Protein AF-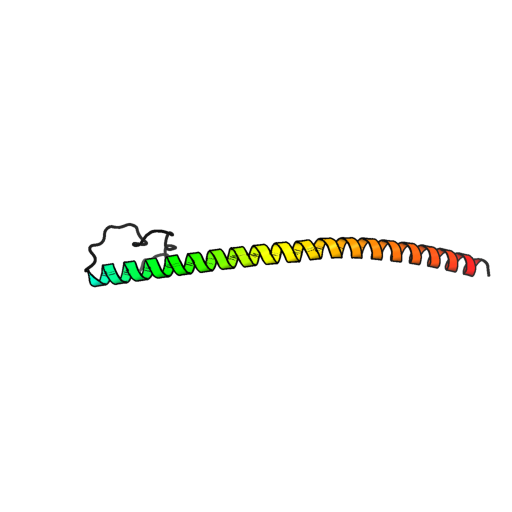A0A0C9ZH09-F1 (afdb_monomer_lite)

Organism: NCBI:txid765257

Radius of gyration: 32.36 Å; chains: 1; bounding box: 66×18×92 Å

Secondary structure (DSSP, 8-state):
-----------TT-SSTT-------HHHHHHHHHHHHHHHHHHHHHHHHHHHHHHHHHHHHHHHHHHHHHHHHHHHHHHHHHHHHHHHHHHHHHH-

Foldseek 3Di:
DDDPDDPQDQPPPDLDSVPDDDDDDPVRSVVSVVVNVVVVVVVVVVVVVVVVVVVVVVVVVVVVVVVVVVVVVVVVVVVVVVVVVVVVVVVVVVVD

Structure (mmCIF, N/CA/C/O backbone):
data_AF-A0A0C9ZH09-F1
#
_entry.id   AF-A0A0C9ZH09-F1
#
loop_
_atom_site.group_PDB
_atom_site.id
_atom_site.type_symbol
_atom_site.label_atom_id
_atom_site.label_alt_id
_atom_site.label_comp_id
_atom_site.label_asym_id
_atom_site.label_entity_id
_atom_site.label_seq_id
_atom_site.pdbx_PDB_ins_code
_atom_site.Cartn_x
_atom_site.Cartn_y
_atom_site.Cartn_z
_atom_site.occupancy
_atom_site.B_iso_or_equiv
_atom_site.auth_seq_id
_atom_site.auth_comp_id
_atom_site.auth_asym_id
_atom_site.auth_atom_id
_atom_site.pdbx_PDB_model_num
ATOM 1 N N . SER A 1 1 ? -47.892 15.722 12.867 1.00 41.41 1 SER A N 1
ATOM 2 C CA . SER A 1 1 ? -47.171 14.694 13.646 1.00 41.41 1 SER A CA 1
ATOM 3 C C . SER A 1 1 ? -46.088 14.088 12.765 1.00 41.41 1 SER A C 1
ATOM 5 O O . SER A 1 1 ? -46.379 13.845 11.604 1.00 41.41 1 SER A O 1
ATOM 7 N N . GLY A 1 2 ? -44.863 13.895 13.273 1.00 38.06 2 GLY A N 1
ATOM 8 C CA . GLY A 1 2 ? -43.826 13.105 12.586 1.00 38.06 2 GLY A CA 1
ATOM 9 C C . GLY A 1 2 ? -42.550 13.848 12.169 1.00 38.06 2 GLY A C 1
ATOM 10 O O . GLY A 1 2 ? -42.216 13.880 10.991 1.00 38.06 2 GLY A O 1
ATOM 11 N N . ARG A 1 3 ? -41.778 14.405 13.117 1.00 39.22 3 ARG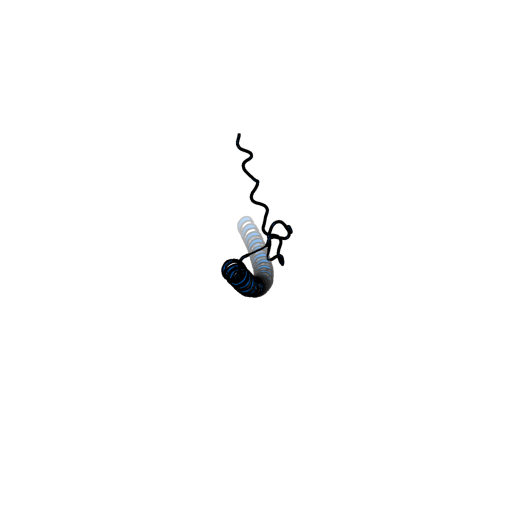 A N 1
ATOM 12 C CA . ARG A 1 3 ? -40.358 14.714 12.856 1.00 39.22 3 ARG A CA 1
ATOM 13 C C . ARG A 1 3 ? -39.580 13.399 12.872 1.00 39.22 3 ARG A C 1
ATOM 15 O O . ARG A 1 3 ? -39.233 12.910 13.944 1.00 39.22 3 ARG A O 1
ATOM 22 N N . GLN A 1 4 ? -39.302 12.830 11.703 1.00 42.66 4 GLN A N 1
ATOM 23 C CA . GLN A 1 4 ? -38.312 11.763 11.604 1.00 42.66 4 GLN A CA 1
ATOM 24 C C . GLN A 1 4 ? -36.931 12.344 11.924 1.00 42.66 4 GLN A C 1
ATOM 26 O O . GLN A 1 4 ? -36.381 13.175 11.199 1.00 42.66 4 GLN A O 1
ATOM 31 N N . GLY A 1 5 ? -36.407 11.954 13.086 1.00 39.16 5 GLY A N 1
ATOM 32 C CA . GLY A 1 5 ? -35.095 12.355 13.562 1.00 39.16 5 GLY A CA 1
ATOM 33 C C . GLY A 1 5 ? -34.010 11.846 12.621 1.00 39.16 5 GLY A C 1
ATOM 34 O O . GLY A 1 5 ? -33.840 10.641 12.444 1.00 39.16 5 GLY A O 1
ATOM 35 N N . LYS A 1 6 ? -33.243 12.776 12.044 1.00 45.66 6 LYS A N 1
ATOM 36 C CA . LYS A 1 6 ? -31.964 12.481 11.393 1.00 45.66 6 LYS A CA 1
ATOM 37 C C . LYS A 1 6 ? -31.133 11.620 12.349 1.00 45.66 6 LYS A C 1
ATOM 39 O O . LYS A 1 6 ? -30.819 12.076 13.450 1.00 45.66 6 LYS A O 1
ATOM 44 N N . LYS A 1 7 ? -30.771 10.398 11.939 1.00 49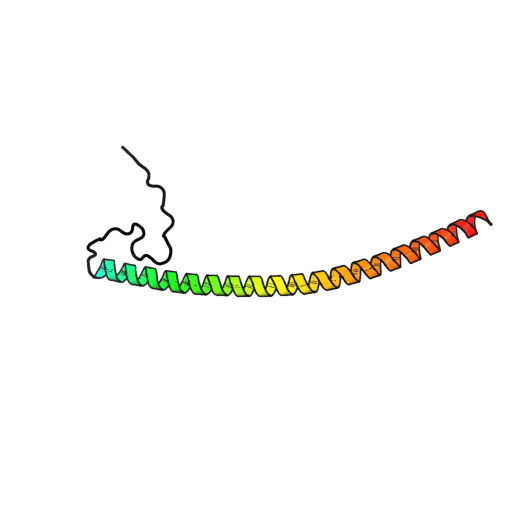.16 7 LYS A N 1
ATOM 45 C CA . LYS A 1 7 ? -29.826 9.541 12.671 1.00 49.16 7 LYS A CA 1
ATOM 46 C C . LYS A 1 7 ? -28.516 10.317 12.824 1.00 49.16 7 LYS A C 1
ATOM 48 O O . LYS A 1 7 ? -27.734 10.433 11.882 1.00 49.16 7 LYS A O 1
ATOM 53 N N . ARG A 1 8 ? -28.305 10.928 13.992 1.00 57.06 8 ARG A N 1
ATOM 54 C CA . ARG A 1 8 ? -27.051 11.607 14.321 1.00 57.06 8 ARG A CA 1
ATOM 55 C C . ARG A 1 8 ? -25.955 10.546 14.302 1.00 57.06 8 ARG A C 1
ATOM 57 O O . ARG A 1 8 ? -26.080 9.538 14.994 1.00 57.06 8 ARG A O 1
ATOM 64 N N . LYS A 1 9 ? -24.901 10.759 13.504 1.00 56.62 9 LYS A N 1
ATOM 65 C CA . LYS A 1 9 ? -23.676 9.949 13.575 1.00 56.62 9 LYS A CA 1
ATOM 66 C C . LYS A 1 9 ? -23.260 9.887 15.050 1.00 56.62 9 LYS A C 1
ATOM 68 O O . LYS A 1 9 ? -23.080 10.946 15.655 1.00 56.62 9 LYS A O 1
ATOM 73 N N . LYS A 1 10 ? -23.169 8.682 15.635 1.00 59.12 10 LYS A N 1
ATOM 74 C CA . LYS A 1 10 ? -22.631 8.496 16.993 1.00 59.12 10 LYS A CA 1
ATOM 75 C C . LYS A 1 10 ? -21.262 9.184 17.014 1.00 59.12 10 LYS A C 1
ATOM 77 O O . LYS A 1 10 ? -20.378 8.818 16.243 1.00 59.12 10 LYS A O 1
ATOM 82 N N . ARG A 1 11 ? -21.112 10.247 17.810 1.00 60.06 11 ARG A N 1
ATOM 83 C CA . ARG A 1 11 ? -19.812 10.908 17.985 1.00 60.06 11 ARG A CA 1
ATOM 84 C C . ARG A 1 11 ? -18.897 9.909 18.695 1.00 60.06 11 ARG A C 1
ATOM 86 O O . ARG A 1 11 ? -19.299 9.374 19.727 1.00 60.06 11 ARG A O 1
ATOM 93 N N . LYS A 1 12 ? -17.705 9.660 18.140 1.00 60.03 12 LYS A N 1
ATOM 94 C CA . LYS A 1 12 ? -16.681 8.825 18.786 1.00 60.03 12 LYS A CA 1
ATOM 95 C C . LYS A 1 12 ? -16.433 9.315 20.214 1.00 60.03 12 LYS A C 1
ATOM 97 O O . LYS A 1 12 ? -16.420 10.524 20.453 1.00 60.03 12 LYS A O 1
ATOM 102 N N . GLY A 1 13 ? -16.269 8.377 21.142 1.00 62.81 13 GLY A N 1
ATOM 103 C CA . GLY A 1 13 ? -15.895 8.670 22.527 1.00 62.81 13 GLY A CA 1
ATOM 104 C C . GLY A 1 13 ? -17.031 9.088 23.468 1.00 62.81 13 GLY A C 1
ATOM 105 O O . GLY A 1 13 ? -16.748 9.446 24.605 1.00 62.81 13 GLY A O 1
ATOM 106 N N . LYS A 1 14 ? -18.307 9.066 23.047 1.00 71.94 14 LYS A N 1
ATOM 107 C CA . LYS A 1 14 ? -19.440 9.321 23.956 1.00 71.94 14 LYS A CA 1
ATOM 108 C C . LYS A 1 14 ? -20.304 8.080 24.165 1.00 71.94 14 LYS A C 1
ATOM 110 O O . LYS A 1 14 ? -20.922 7.596 23.218 1.00 71.94 14 LYS A O 1
ATOM 115 N N . LEU A 1 15 ? -20.436 7.667 25.428 1.00 74.12 15 LEU A N 1
ATOM 116 C CA . LEU A 1 15 ? -21.373 6.629 25.880 1.00 74.12 15 LEU A CA 1
ATOM 117 C C . LEU A 1 15 ? -22.829 6.973 25.497 1.00 74.12 15 LEU A C 1
ATOM 119 O O . LEU A 1 15 ? -23.590 6.140 24.989 1.00 74.12 15 LEU A O 1
ATOM 123 N N . MET A 1 16 ? -23.186 8.253 25.664 1.00 74.38 16 MET A N 1
ATOM 124 C CA . MET A 1 16 ? -24.486 8.822 25.300 1.00 74.38 16 MET A CA 1
ATOM 125 C C . MET A 1 16 ? -24.355 9.653 24.020 1.00 74.38 16 MET A C 1
ATOM 127 O O . MET A 1 16 ? -23.698 10.695 23.993 1.00 74.38 16 MET A O 1
ATOM 131 N N . GLY A 1 17 ? -24.979 9.190 22.934 1.00 69.62 17 GLY A N 1
ATOM 132 C CA . GLY A 1 17 ? -24.811 9.766 21.592 1.00 69.62 17 GLY A CA 1
ATOM 133 C C . GLY A 1 17 ? -25.359 11.189 21.416 1.00 69.62 17 GLY A C 1
ATOM 134 O O . GLY A 1 17 ? -24.985 11.873 20.463 1.00 69.62 17 GLY A O 1
ATOM 135 N N . ASP A 1 18 ? -26.222 11.650 22.320 1.00 75.50 18 ASP A N 1
ATOM 136 C CA . ASP A 1 18 ? -26.812 12.993 22.330 1.00 75.50 18 ASP A CA 1
ATOM 137 C C . ASP A 1 18 ? -26.147 13.948 23.336 1.00 75.50 18 ASP A C 1
ATOM 139 O O . ASP A 1 18 ? -26.305 15.161 23.209 1.00 75.50 18 ASP A O 1
ATOM 143 N N . GLY A 1 19 ? -25.355 13.420 24.276 1.00 72.56 19 GLY A N 1
ATOM 144 C CA . GLY A 1 19 ? -24.690 14.191 25.323 1.00 72.56 19 GLY A CA 1
ATOM 145 C C . GLY A 1 19 ? -25.616 14.713 26.423 1.00 72.56 19 GLY A C 1
ATOM 146 O O . GLY A 1 19 ? -25.164 15.547 27.201 1.00 72.56 19 GLY A O 1
ATOM 147 N N . LEU A 1 20 ? -26.873 14.256 26.491 1.00 75.75 20 LEU A N 1
ATOM 148 C CA . LEU A 1 20 ? -27.770 14.616 27.589 1.00 75.75 20 LEU A CA 1
ATOM 149 C C . LEU A 1 20 ? -27.565 13.677 28.788 1.00 75.75 20 LEU A C 1
ATOM 151 O O . LEU A 1 20 ? -27.465 12.461 28.590 1.00 75.75 20 LEU A O 1
ATOM 155 N N . PRO A 1 21 ? -27.557 14.205 30.026 1.00 71.94 21 PRO A N 1
ATOM 156 C CA . PRO A 1 21 ? -27.624 13.377 31.222 1.00 71.94 21 PRO A CA 1
ATOM 157 C C . PRO A 1 21 ? -28.908 12.545 31.201 1.00 71.94 21 PRO A C 1
ATOM 159 O O . PRO A 1 21 ? -29.997 13.076 30.977 1.00 71.94 21 PRO A O 1
ATOM 162 N N . ARG A 1 22 ? -28.793 11.237 31.428 1.00 73.56 22 ARG A N 1
ATOM 163 C CA . ARG A 1 22 ? -29.941 10.348 31.630 1.00 73.56 22 ARG A CA 1
ATOM 164 C C . ARG A 1 22 ? -29.675 9.493 32.850 1.00 73.56 22 ARG A C 1
ATOM 166 O O . ARG A 1 22 ? -28.587 8.939 32.981 1.00 73.56 22 ARG A O 1
ATOM 173 N N . LEU A 1 23 ? -30.682 9.377 33.706 1.00 78.38 23 LEU A N 1
ATOM 174 C CA . LEU A 1 23 ? -30.666 8.400 34.777 1.00 78.38 23 LEU A CA 1
ATOM 175 C C . LEU A 1 23 ? -30.950 7.035 34.150 1.00 78.38 23 LEU A C 1
ATOM 177 O O . LEU A 1 23 ? -32.057 6.778 33.679 1.00 78.38 23 LEU A O 1
ATOM 181 N N . LEU A 1 24 ? -29.919 6.203 34.070 1.00 76.00 24 LEU A N 1
ATOM 182 C CA . LEU A 1 24 ? -30.046 4.815 33.653 1.00 76.00 24 LEU A CA 1
ATOM 183 C C . LEU A 1 24 ? -30.162 3.951 34.908 1.00 76.00 24 LEU A C 1
ATOM 185 O O . LEU A 1 24 ? -29.472 4.192 35.898 1.00 76.00 24 LEU A O 1
ATOM 189 N N . THR A 1 25 ? -31.033 2.947 34.869 1.00 81.31 25 THR A N 1
ATOM 190 C CA . THR A 1 25 ? -31.023 1.880 35.873 1.00 81.31 25 THR A CA 1
ATOM 191 C C . THR A 1 25 ? -29.713 1.101 35.755 1.00 81.31 25 THR A C 1
ATOM 193 O O . THR A 1 25 ? -29.105 1.078 34.682 1.00 81.31 25 THR A O 1
ATOM 196 N N . GLY A 1 26 ? -29.258 0.474 36.846 1.00 83.38 26 GLY A N 1
ATOM 197 C CA . GLY A 1 26 ? -27.939 -0.173 36.899 1.00 83.38 26 GLY A CA 1
ATOM 198 C C . GLY A 1 26 ? -27.677 -1.136 35.735 1.00 83.38 26 GLY A C 1
ATOM 199 O O . GLY A 1 26 ? -26.615 -1.078 35.125 1.00 83.38 26 GLY A O 1
ATOM 200 N N . GLU A 1 27 ? -28.676 -1.931 35.348 1.00 88.31 27 GLU A N 1
ATOM 201 C CA . GLU A 1 27 ? -28.593 -2.847 34.203 1.00 88.31 27 GLU A CA 1
ATOM 202 C C . GLU A 1 27 ? -28.472 -2.117 32.855 1.00 88.31 27 GLU A C 1
ATOM 204 O O . GLU A 1 27 ? -27.618 -2.449 32.035 1.00 88.31 27 GLU A O 1
ATOM 209 N N . ALA A 1 28 ? -29.281 -1.079 32.622 1.00 84.00 28 ALA A N 1
ATOM 210 C CA . ALA A 1 28 ? -29.243 -0.325 31.371 1.00 84.00 28 ALA A CA 1
ATOM 211 C C . ALA A 1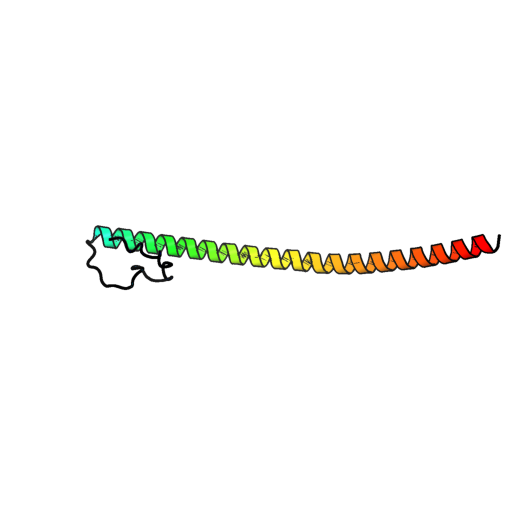 28 ? -27.936 0.468 31.221 1.00 84.00 28 ALA A C 1
ATOM 213 O O . ALA A 1 28 ? -27.421 0.618 30.112 1.00 84.00 28 ALA A O 1
ATOM 214 N N . PHE A 1 29 ? -27.389 0.966 32.333 1.00 85.00 29 PHE A N 1
ATOM 215 C CA . PHE A 1 29 ? -26.069 1.583 32.359 1.00 85.00 29 PHE A CA 1
ATOM 216 C C . PHE A 1 29 ? -24.978 0.557 32.049 1.00 85.00 29 PHE A C 1
ATOM 218 O O . PHE A 1 29 ? -24.171 0.791 31.150 1.00 85.00 29 PHE A O 1
ATOM 225 N N . TYR A 1 30 ? -24.996 -0.585 32.739 1.00 87.50 30 TYR A N 1
ATOM 226 C CA . TYR A 1 30 ? -24.019 -1.655 32.562 1.00 87.50 30 TYR A CA 1
ATOM 227 C C . TYR A 1 30 ? -23.969 -2.144 31.112 1.00 87.50 30 TYR A C 1
ATOM 229 O O . TYR A 1 30 ? -22.916 -2.085 30.480 1.00 87.50 30 TYR A O 1
ATOM 237 N N . ASN A 1 31 ? -25.122 -2.505 30.540 1.00 88.88 31 ASN A N 1
ATOM 238 C CA . ASN A 1 31 ? -25.212 -2.950 29.148 1.00 88.88 31 ASN A CA 1
ATOM 239 C C . ASN A 1 31 ? -24.653 -1.899 28.183 1.00 88.88 31 ASN A C 1
ATOM 241 O O . ASN A 1 31 ? -23.966 -2.229 27.218 1.00 88.88 31 ASN A O 1
ATOM 245 N N . ARG A 1 32 ? -24.893 -0.611 28.457 1.00 85.31 32 ARG A N 1
ATOM 246 C CA . ARG A 1 32 ? -24.411 0.468 27.597 1.00 85.31 32 ARG A CA 1
ATOM 247 C C . ARG A 1 32 ? -22.900 0.676 27.676 1.00 85.31 32 ARG A C 1
ATOM 249 O O . ARG A 1 32 ? -22.298 1.020 26.660 1.00 85.31 32 ARG A O 1
ATOM 256 N N . VAL A 1 33 ? -22.303 0.495 28.852 1.00 87.19 33 VAL A N 1
ATOM 257 C CA . VAL A 1 33 ? -20.843 0.525 29.029 1.00 87.19 33 VAL A CA 1
ATOM 258 C C . VAL A 1 33 ? -20.206 -0.635 28.271 1.00 87.19 33 VAL A C 1
ATOM 260 O O . VAL A 1 33 ? -19.322 -0.389 27.456 1.00 87.19 33 VAL A O 1
ATOM 263 N N . VAL A 1 34 ? -20.740 -1.850 28.426 1.00 90.88 34 VAL A N 1
ATOM 264 C CA . VAL A 1 34 ? -20.263 -3.042 27.704 1.00 90.88 34 VAL A CA 1
ATOM 265 C C . VAL A 1 34 ? -20.335 -2.842 26.186 1.00 90.88 34 VAL A C 1
ATOM 267 O O . VAL A 1 34 ? -19.357 -3.072 25.480 1.00 90.88 34 VAL A O 1
ATOM 270 N N . GLU A 1 35 ? -21.459 -2.343 25.658 1.00 89.44 35 GLU A N 1
ATOM 271 C CA . GLU A 1 35 ? -21.584 -2.018 24.228 1.00 89.44 35 GLU A CA 1
ATOM 272 C C . GLU A 1 35 ? -20.534 -1.004 23.754 1.00 89.44 35 GLU A C 1
ATOM 274 O O . GLU A 1 35 ? -20.044 -1.091 22.628 1.00 89.44 35 GLU A O 1
ATOM 279 N N . PHE A 1 36 ? -20.232 0.001 24.576 1.00 87.56 36 PHE A N 1
ATOM 280 C CA . PHE A 1 36 ? -19.280 1.048 24.226 1.00 87.56 36 PHE A CA 1
ATOM 281 C C . PHE A 1 36 ? -17.840 0.533 24.221 1.00 87.56 36 PHE A C 1
ATOM 283 O O . PHE A 1 36 ? -17.102 0.844 23.288 1.00 87.56 36 PHE A O 1
ATOM 290 N N . GLU A 1 37 ? -17.458 -0.263 25.217 1.00 90.56 37 GLU A N 1
ATOM 291 C CA . GLU A 1 37 ? -16.132 -0.881 25.305 1.00 90.56 37 GLU A CA 1
ATOM 292 C C . GLU A 1 37 ? -15.900 -1.861 24.154 1.00 90.56 37 GLU A C 1
ATOM 294 O O . GLU A 1 37 ? -14.882 -1.763 23.467 1.00 90.56 37 GLU A O 1
ATOM 299 N N . ASN A 1 38 ? -16.883 -2.717 23.859 1.00 92.12 38 ASN A N 1
ATOM 300 C CA . ASN A 1 38 ? -16.819 -3.636 22.722 1.00 92.12 38 ASN A CA 1
ATOM 301 C C . ASN A 1 38 ? -16.669 -2.875 21.398 1.00 92.12 38 ASN A C 1
ATOM 303 O O . ASN A 1 38 ? -15.788 -3.185 20.598 1.00 92.12 38 ASN A O 1
ATOM 307 N N . ALA A 1 39 ? -17.469 -1.825 21.186 1.00 89.56 39 ALA A N 1
ATOM 308 C CA . ALA A 1 39 ? -17.373 -1.011 19.977 1.00 89.56 39 ALA A CA 1
ATOM 309 C C . ALA A 1 39 ? -16.026 -0.275 19.863 1.00 89.56 39 ALA A C 1
ATOM 311 O O . ALA A 1 39 ? -15.512 -0.111 18.757 1.00 89.56 39 ALA A O 1
ATOM 312 N N . ALA A 1 40 ? -15.451 0.182 20.979 1.00 88.62 40 ALA A N 1
ATOM 313 C CA . ALA A 1 40 ? -14.138 0.821 20.989 1.00 88.62 40 ALA A CA 1
ATOM 314 C C . ALA A 1 40 ? -13.021 -0.174 20.636 1.00 88.62 40 ALA A C 1
ATOM 316 O O . ALA A 1 40 ? -12.161 0.150 19.815 1.00 88.62 40 ALA A O 1
ATOM 317 N N . ALA A 1 41 ? -13.074 -1.387 21.194 1.00 92.19 41 ALA A N 1
ATOM 318 C CA . ALA A 1 41 ? -12.133 -2.459 20.882 1.00 92.19 41 ALA A CA 1
ATOM 319 C C . ALA A 1 41 ? -12.222 -2.880 19.404 1.00 92.19 41 ALA A C 1
ATOM 321 O O . ALA A 1 41 ? -11.205 -2.960 18.715 1.00 92.19 41 ALA A O 1
ATOM 322 N N . GLU A 1 42 ? -13.436 -3.073 18.879 1.00 92.50 42 GLU A N 1
ATOM 323 C CA . GLU A 1 42 ? -13.653 -3.370 17.459 1.00 92.50 42 GLU A CA 1
ATOM 324 C C . GLU A 1 42 ? -13.110 -2.257 16.555 1.00 92.50 42 GLU A C 1
ATOM 326 O O . GLU A 1 42 ? -12.449 -2.534 15.554 1.00 92.50 42 GLU A O 1
ATOM 331 N N . GLU A 1 43 ? -13.352 -0.989 16.898 1.00 92.19 43 GLU A N 1
ATOM 332 C CA . GLU A 1 43 ? -12.862 0.146 16.116 1.00 92.19 43 GLU A CA 1
ATOM 333 C C . GLU A 1 43 ? -11.328 0.200 16.073 1.00 92.19 43 GLU A C 1
ATOM 335 O O . GLU A 1 43 ? -10.750 0.500 15.024 1.00 92.19 43 GLU A O 1
ATOM 340 N N . GLU A 1 44 ? -10.661 -0.101 17.187 1.00 93.62 44 GLU A N 1
ATOM 341 C CA . GLU A 1 44 ? -9.203 -0.160 17.248 1.00 93.62 44 GLU A CA 1
ATOM 342 C C . GLU A 1 44 ? -8.642 -1.266 16.351 1.00 93.62 44 GLU A C 1
ATOM 344 O O . GLU A 1 44 ? -7.757 -0.989 15.534 1.00 93.62 44 GLU A O 1
ATOM 349 N N . VAL A 1 45 ? -9.222 -2.469 16.412 1.00 95.75 45 VAL A N 1
ATOM 350 C CA . VAL A 1 45 ? -8.858 -3.587 15.528 1.00 95.75 45 VAL A CA 1
ATOM 351 C C . VAL A 1 45 ? -9.059 -3.202 14.061 1.00 95.75 45 VAL A C 1
ATOM 353 O O . VAL A 1 45 ? -8.172 -3.407 13.230 1.00 95.75 45 VAL A O 1
ATOM 356 N N . GLN A 1 46 ? -10.191 -2.579 13.718 1.00 95.44 46 GLN A N 1
ATOM 357 C CA . GLN A 1 46 ? -10.455 -2.120 12.352 1.00 95.44 46 GLN A CA 1
ATOM 358 C C . GLN A 1 46 ? -9.452 -1.057 11.896 1.00 95.44 46 GLN A C 1
ATOM 360 O O . GLN A 1 46 ? -8.977 -1.101 10.760 1.00 95.44 46 GLN A O 1
ATOM 365 N N . ARG A 1 47 ? -9.097 -0.109 12.767 1.00 95.12 47 ARG A N 1
ATOM 366 C CA . ARG A 1 47 ? -8.103 0.927 12.462 1.00 95.12 47 ARG A CA 1
ATOM 367 C C . ARG A 1 47 ? -6.728 0.316 12.211 1.00 95.12 47 ARG A C 1
ATOM 369 O O . ARG A 1 47 ? -6.052 0.726 11.269 1.00 95.12 47 ARG A O 1
ATOM 376 N N . GLU A 1 48 ? -6.314 -0.643 13.032 1.00 97.31 48 GLU A N 1
ATOM 377 C CA . GLU A 1 48 ? -5.032 -1.323 12.863 1.00 97.31 48 GLU A CA 1
ATOM 378 C C . GLU A 1 48 ? -5.000 -2.150 11.572 1.00 97.31 48 GLU A C 1
ATOM 380 O O . GLU A 1 48 ? -4.046 -2.042 10.801 1.00 97.31 48 GLU A O 1
ATOM 385 N N . ASN A 1 49 ? -6.069 -2.893 11.278 1.00 97.56 49 ASN A N 1
ATOM 386 C CA . ASN A 1 49 ? -6.199 -3.648 10.031 1.00 97.56 49 ASN A CA 1
ATOM 387 C C . ASN A 1 49 ? -6.137 -2.729 8.805 1.00 97.56 49 ASN A C 1
ATOM 389 O O . ASN A 1 49 ? -5.405 -3.009 7.857 1.00 97.56 49 ASN A O 1
ATOM 393 N N . GLN A 1 50 ? -6.836 -1.590 8.840 1.00 96.69 50 GLN A N 1
ATOM 394 C CA . GLN A 1 50 ? -6.764 -0.590 7.773 1.00 96.69 50 GLN A CA 1
ATOM 395 C C . GLN A 1 50 ? -5.361 -0.002 7.619 1.00 96.69 50 GLN A C 1
ATOM 397 O O . GLN A 1 50 ? -4.939 0.272 6.496 1.00 96.69 50 GLN A O 1
ATOM 402 N N . ARG A 1 51 ? -4.632 0.209 8.723 1.00 97.94 51 ARG A N 1
ATOM 403 C CA . ARG A 1 51 ? -3.241 0.677 8.670 1.00 97.94 51 ARG A CA 1
ATOM 404 C C . ARG A 1 51 ? -2.356 -0.357 7.974 1.00 97.94 51 ARG A C 1
ATOM 406 O O . ARG A 1 51 ? -1.716 -0.010 6.987 1.00 97.94 51 ARG A O 1
ATOM 413 N N . LYS A 1 52 ? -2.408 -1.617 8.415 1.00 97.69 52 LYS A N 1
ATOM 414 C CA . LYS A 1 52 ? -1.644 -2.728 7.820 1.00 97.69 52 LYS A CA 1
ATOM 415 C C . LYS A 1 52 ? -1.950 -2.900 6.332 1.00 97.69 52 LYS A C 1
ATOM 417 O O . LYS A 1 52 ? -1.039 -3.056 5.528 1.00 97.69 52 LYS A O 1
ATOM 422 N N . GLN A 1 53 ? -3.224 -2.812 5.947 1.00 97.19 53 GLN A N 1
ATOM 423 C CA . GLN A 1 53 ? -3.631 -2.901 4.545 1.00 97.19 53 GLN A CA 1
ATOM 424 C C . GLN A 1 53 ? -3.090 -1.736 3.706 1.00 97.19 53 GLN A C 1
ATOM 426 O O . GLN A 1 53 ? -2.681 -1.934 2.567 1.00 97.19 53 GLN A O 1
ATOM 431 N N . LYS A 1 54 ? -3.088 -0.511 4.241 1.00 97.69 54 LYS A N 1
ATOM 432 C CA . LYS A 1 54 ? -2.519 0.643 3.532 1.00 97.69 54 LYS A CA 1
ATOM 433 C C . LYS A 1 54 ? -1.010 0.518 3.362 1.00 97.69 54 LYS A C 1
ATOM 435 O O . LYS A 1 54 ? -0.506 0.862 2.300 1.00 97.69 54 LYS A O 1
ATOM 440 N N . GLU A 1 55 ? -0.312 0.039 4.387 1.00 98.19 55 GLU A N 1
ATOM 441 C CA . GLU A 1 55 ? 1.134 -0.195 4.342 1.00 98.19 55 GLU A CA 1
ATOM 442 C C . GLU A 1 55 ? 1.483 -1.237 3.271 1.00 98.19 55 GLU A C 1
ATOM 444 O O . GLU A 1 55 ? 2.288 -0.944 2.388 1.00 98.19 55 GLU A O 1
ATOM 449 N N . SER A 1 56 ? 0.798 -2.386 3.254 1.00 97.50 56 SER A N 1
ATOM 450 C CA . SER A 1 56 ? 1.042 -3.424 2.242 1.00 97.50 56 SER A CA 1
ATOM 451 C C . SER A 1 56 ? 0.696 -2.966 0.822 1.00 97.50 56 SER A C 1
ATOM 453 O O . SER A 1 56 ? 1.426 -3.254 -0.126 1.00 97.50 56 SER A O 1
ATOM 455 N N . GLN A 1 57 ? -0.386 -2.199 0.653 1.00 97.56 57 GLN A N 1
ATOM 456 C CA . GLN A 1 57 ? -0.736 -1.601 -0.638 1.00 97.56 57 GLN A CA 1
ATOM 457 C C . GLN A 1 57 ? 0.311 -0.588 -1.107 1.00 97.56 57 GLN A C 1
ATOM 459 O O . GLN A 1 57 ? 0.638 -0.554 -2.293 1.00 97.56 57 GLN A O 1
ATOM 464 N N . ALA A 1 58 ? 0.829 0.241 -0.200 1.00 98.25 58 ALA A N 1
ATOM 465 C CA . ALA A 1 58 ? 1.852 1.226 -0.527 1.00 98.25 58 ALA A CA 1
ATOM 466 C C . ALA A 1 58 ? 3.162 0.552 -0.955 1.00 98.25 58 ALA A C 1
ATOM 468 O O . ALA A 1 58 ? 3.764 0.980 -1.940 1.00 98.25 58 ALA A O 1
ATOM 469 N N . GLU A 1 59 ? 3.564 -0.518 -0.267 1.00 98.00 59 GLU A N 1
ATOM 470 C CA . GLU A 1 59 ? 4.739 -1.318 -0.616 1.00 98.00 59 GLU A CA 1
ATOM 471 C C . GLU A 1 59 ? 4.588 -1.973 -1.996 1.00 98.00 59 GLU A C 1
ATOM 473 O O . GLU A 1 59 ? 5.429 -1.765 -2.873 1.00 98.00 59 GLU A O 1
ATOM 478 N N . ALA A 1 60 ? 3.474 -2.675 -2.235 1.00 98.06 60 ALA A N 1
ATOM 479 C CA . ALA A 1 60 ? 3.202 -3.326 -3.517 1.00 98.06 60 ALA A CA 1
ATOM 480 C C . ALA A 1 60 ? 3.156 -2.320 -4.679 1.00 98.06 60 ALA A C 1
ATOM 482 O O . ALA A 1 60 ? 3.724 -2.560 -5.746 1.00 98.06 60 ALA A O 1
ATOM 483 N N . LEU A 1 61 ? 2.524 -1.161 -4.470 1.00 98.31 61 LEU A N 1
ATOM 484 C CA . LEU A 1 61 ? 2.479 -0.097 -5.470 1.00 98.31 61 LEU A CA 1
ATOM 485 C C . LEU A 1 61 ? 3.863 0.520 -5.714 1.00 98.31 61 LEU A C 1
ATOM 487 O O . LEU A 1 61 ? 4.171 0.905 -6.841 1.00 98.31 61 LEU A O 1
ATOM 491 N N . GLY A 1 62 ? 4.690 0.626 -4.672 1.00 98.44 62 GLY A N 1
ATOM 492 C CA . GLY A 1 62 ? 6.078 1.070 -4.773 1.00 98.44 62 GLY A CA 1
ATOM 493 C C . GLY A 1 62 ? 6.904 0.137 -5.655 1.00 98.44 62 GLY A C 1
ATOM 494 O O . GLY A 1 62 ? 7.489 0.597 -6.634 1.00 98.44 62 GLY A O 1
ATOM 495 N N . ALA A 1 63 ? 6.879 -1.165 -5.362 1.00 98.12 63 ALA A N 1
ATOM 496 C CA . ALA A 1 63 ? 7.563 -2.186 -6.154 1.00 98.12 63 ALA A CA 1
ATOM 497 C C . ALA A 1 63 ? 7.083 -2.199 -7.614 1.00 98.12 63 ALA A C 1
ATOM 499 O O . ALA A 1 63 ? 7.897 -2.177 -8.538 1.00 98.12 63 ALA A O 1
ATOM 500 N N . TRP A 1 64 ? 5.765 -2.139 -7.832 1.00 98.56 64 TRP A N 1
ATOM 501 C CA . TRP A 1 64 ? 5.193 -2.096 -9.178 1.00 98.56 64 TRP A CA 1
ATOM 502 C C . TRP A 1 64 ? 5.667 -0.876 -9.976 1.00 98.56 64 TRP A C 1
ATOM 504 O O . TRP A 1 64 ? 6.055 -1.017 -11.129 1.00 98.56 64 TRP A O 1
ATOM 514 N N . LYS A 1 65 ? 5.708 0.316 -9.366 1.00 98.44 65 LYS A N 1
ATOM 515 C CA . LYS A 1 65 ? 6.184 1.537 -10.041 1.00 98.44 65 LYS A CA 1
ATOM 516 C C . LYS A 1 65 ? 7.652 1.467 -10.455 1.00 98.44 65 LYS A C 1
ATOM 518 O O . LYS A 1 65 ? 8.026 2.114 -11.429 1.00 98.44 65 LYS A O 1
ATOM 523 N N . VAL A 1 66 ? 8.491 0.760 -9.699 1.00 98.38 66 VAL A N 1
ATOM 524 C CA . VAL A 1 66 ? 9.899 0.555 -10.070 1.00 98.38 66 VAL A CA 1
ATOM 525 C C . VAL A 1 66 ? 9.976 -0.365 -11.286 1.00 98.38 66 VAL A C 1
ATOM 527 O O . VAL A 1 66 ? 10.532 0.039 -12.305 1.00 98.38 66 VAL A O 1
ATOM 530 N N . ALA A 1 67 ? 9.321 -1.527 -11.222 1.00 98.00 67 ALA A N 1
ATOM 531 C CA . ALA A 1 67 ? 9.298 -2.489 -12.324 1.00 98.00 67 ALA A CA 1
ATOM 532 C C . ALA A 1 67 ? 8.677 -1.907 -13.609 1.00 98.00 67 ALA A C 1
ATOM 534 O O . ALA A 1 67 ? 9.180 -2.136 -14.704 1.00 98.00 67 ALA A O 1
ATOM 535 N N . ASP A 1 68 ? 7.613 -1.109 -13.488 1.00 98.25 68 ASP A N 1
ATOM 536 C CA . ASP A 1 68 ? 6.968 -0.438 -14.621 1.00 98.25 68 ASP A CA 1
ATOM 537 C C . ASP A 1 68 ? 7.911 0.564 -15.304 1.00 98.25 68 ASP A C 1
ATOM 539 O O . ASP A 1 68 ? 7.998 0.605 -16.529 1.00 98.25 68 ASP A O 1
ATOM 543 N N . LYS A 1 69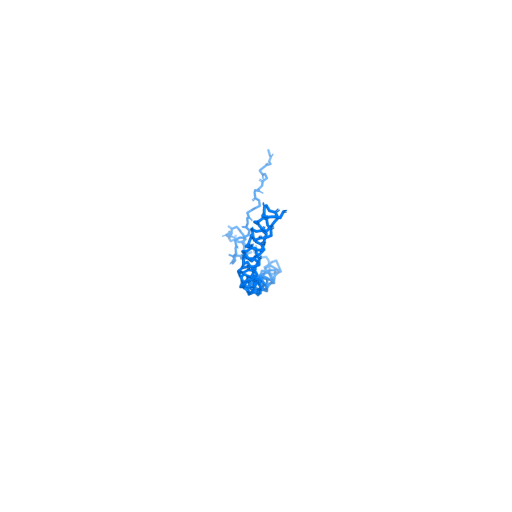 ? 8.694 1.328 -14.531 1.00 98.31 69 LYS A N 1
ATOM 544 C CA . LYS A 1 69 ? 9.706 2.233 -15.096 1.00 98.31 69 LYS A CA 1
ATOM 545 C C . LYS A 1 69 ? 10.804 1.480 -15.838 1.00 98.31 69 LYS A C 1
ATOM 547 O O . LYS A 1 69 ? 11.184 1.903 -16.929 1.00 98.31 69 LYS A O 1
ATOM 552 N N . GLU A 1 70 ? 11.313 0.395 -15.263 1.00 97.62 70 GLU A N 1
ATOM 553 C CA . GLU A 1 70 ? 12.325 -0.449 -15.909 1.00 97.62 70 GLU A CA 1
ATOM 554 C C . GLU A 1 70 ? 11.780 -1.043 -17.211 1.00 97.62 70 GLU A C 1
ATOM 556 O O . GLU A 1 70 ? 12.403 -0.916 -18.267 1.00 97.62 70 GLU A O 1
ATOM 561 N N . TRP A 1 71 ? 10.562 -1.586 -17.172 1.00 98.25 71 TRP A N 1
ATOM 562 C CA . TRP A 1 71 ? 9.882 -2.106 -18.353 1.00 98.25 71 TRP A CA 1
ATOM 563 C C . TRP A 1 71 ? 9.699 -1.035 -19.436 1.00 98.25 71 TRP A C 1
ATOM 565 O O . TRP A 1 71 ? 10.015 -1.286 -20.600 1.00 98.25 71 TRP A O 1
ATOM 575 N N . GLN A 1 72 ? 9.250 0.172 -19.079 1.00 98.06 72 GLN A N 1
ATOM 576 C CA . GLN A 1 72 ? 9.097 1.282 -20.026 1.00 98.06 72 GLN A CA 1
ATOM 577 C C . GLN A 1 72 ? 10.425 1.663 -20.689 1.00 98.06 72 GLN A C 1
ATOM 579 O O . GLN A 1 72 ? 10.451 1.935 -21.891 1.00 98.06 72 GLN A O 1
ATOM 584 N N . GLN A 1 73 ? 11.528 1.668 -19.936 1.00 97.25 73 GLN A N 1
ATOM 585 C CA . GLN A 1 73 ? 12.859 1.954 -20.474 1.00 97.25 73 GLN A CA 1
ATOM 586 C C . GLN A 1 73 ? 13.320 0.871 -21.451 1.00 97.25 73 GLN A C 1
ATOM 588 O O . GLN A 1 73 ? 13.731 1.197 -22.566 1.00 97.25 73 GLN A O 1
ATOM 593 N N . CYS A 1 74 ? 13.194 -0.404 -21.078 1.00 96.50 74 CYS A N 1
ATOM 594 C CA . CYS A 1 74 ? 13.525 -1.520 -21.963 1.00 96.50 74 CYS A CA 1
ATOM 595 C C . CYS A 1 74 ? 12.672 -1.497 -23.234 1.00 96.50 74 CYS A C 1
ATOM 597 O O . CYS A 1 74 ? 13.199 -1.607 -24.337 1.00 96.50 74 CYS A O 1
ATOM 599 N N . ASN A 1 75 ? 11.363 -1.289 -23.099 1.00 97.56 75 ASN A N 1
ATOM 600 C CA . ASN A 1 75 ? 10.451 -1.232 -24.235 1.00 97.56 75 ASN A CA 1
ATOM 601 C C . ASN A 1 75 ? 10.790 -0.069 -25.180 1.00 97.56 75 ASN A C 1
ATOM 603 O O . ASN A 1 75 ? 10.775 -0.224 -26.401 1.00 97.56 75 ASN A O 1
ATOM 607 N N . LYS A 1 76 ? 11.159 1.094 -24.628 1.00 97.88 76 LYS A N 1
ATOM 608 C CA . LYS A 1 76 ? 11.634 2.227 -25.426 1.00 97.88 76 LYS A CA 1
ATOM 609 C C . LYS A 1 76 ? 12.889 1.859 -26.222 1.00 97.88 76 LYS A C 1
ATOM 611 O O . LYS A 1 76 ? 12.911 2.114 -27.423 1.00 97.88 76 LYS A O 1
ATOM 616 N N . ALA A 1 77 ? 13.876 1.229 -25.584 1.00 96.31 77 ALA A N 1
ATOM 617 C CA . ALA A 1 77 ? 15.105 0.803 -26.251 1.00 96.31 77 ALA A CA 1
ATOM 618 C C . ALA A 1 77 ? 14.819 -0.202 -27.381 1.00 96.31 77 ALA A C 1
ATOM 620 O O . ALA A 1 77 ? 15.273 -0.005 -28.504 1.00 96.31 77 ALA A O 1
ATOM 621 N N . CYS A 1 78 ? 13.984 -1.215 -27.126 1.00 95.56 78 CYS A N 1
ATOM 622 C CA . CYS A 1 78 ? 13.565 -2.185 -28.145 1.00 95.56 78 CYS A CA 1
ATOM 623 C C . CYS A 1 78 ? 12.828 -1.528 -29.324 1.00 95.56 78 CYS A C 1
ATOM 625 O O . CYS A 1 78 ? 12.972 -1.934 -30.474 1.00 95.56 78 CYS A O 1
ATOM 627 N N . ASN A 1 79 ? 12.017 -0.504 -29.060 1.00 97.12 79 ASN A N 1
ATOM 628 C CA . ASN A 1 79 ? 11.324 0.223 -30.119 1.00 97.12 79 ASN A CA 1
ATOM 629 C C . ASN A 1 79 ? 12.295 1.068 -30.962 1.00 97.12 79 ASN A C 1
ATOM 631 O O . ASN A 1 79 ? 12.115 1.205 -32.170 1.00 97.12 79 ASN A O 1
ATOM 635 N N . GLU A 1 80 ? 13.323 1.649 -30.343 1.00 97.06 80 GLU A N 1
ATOM 636 C CA . GLU A 1 80 ? 14.367 2.402 -31.046 1.00 97.06 80 GLU A CA 1
ATOM 637 C C . GLU A 1 80 ? 15.225 1.494 -31.934 1.00 97.06 80 GLU A C 1
ATOM 639 O O . GLU A 1 80 ? 15.469 1.842 -33.094 1.00 97.06 80 GLU A O 1
ATOM 644 N N . THR A 1 81 ? 15.611 0.308 -31.449 1.00 97.12 81 THR A N 1
ATOM 645 C CA . THR A 1 81 ? 16.330 -0.680 -32.269 1.00 97.12 81 THR A CA 1
ATOM 646 C C 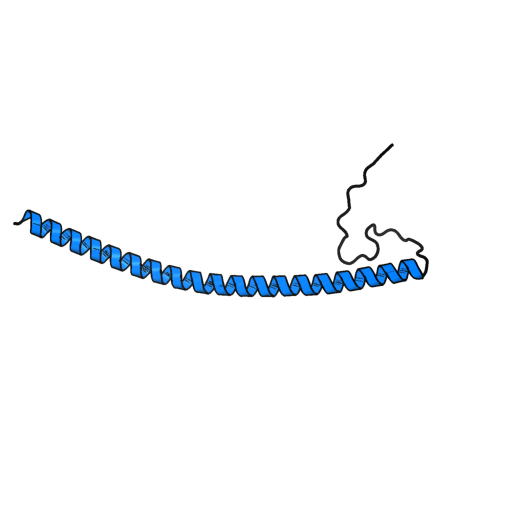. THR A 1 81 ? 15.475 -1.134 -33.444 1.00 97.12 81 THR A C 1
ATOM 648 O O . THR A 1 81 ? 15.916 -1.033 -34.586 1.00 97.12 81 THR A O 1
ATOM 651 N N . TYR A 1 82 ? 14.214 -1.498 -33.194 1.00 96.38 82 TYR A N 1
ATOM 652 C CA . TYR A 1 82 ? 13.273 -1.887 -34.245 1.00 96.38 82 TYR A CA 1
ATOM 653 C C . TYR A 1 82 ? 13.116 -0.805 -35.321 1.00 96.38 82 TYR A C 1
ATOM 655 O O . TYR A 1 82 ? 13.173 -1.093 -36.515 1.00 96.38 82 TYR A O 1
ATOM 663 N N . LYS A 1 83 ? 12.943 0.463 -34.925 1.00 97.38 83 LYS A N 1
ATOM 664 C CA . LYS A 1 83 ? 12.826 1.580 -35.876 1.00 97.38 83 LYS A CA 1
ATOM 665 C C . LYS A 1 83 ? 14.087 1.763 -36.713 1.00 97.38 83 LYS A C 1
ATOM 667 O O . LYS A 1 83 ? 13.976 2.075 -37.896 1.00 97.38 83 LYS A O 1
ATOM 672 N N . THR A 1 84 ? 15.253 1.578 -36.102 1.00 97.31 84 THR A N 1
ATOM 673 C CA . THR A 1 84 ? 16.546 1.686 -36.784 1.00 97.31 84 THR A CA 1
ATOM 674 C C . THR A 1 84 ? 16.702 0.574 -37.815 1.00 97.31 84 THR A C 1
ATOM 676 O O . THR A 1 84 ? 16.945 0.855 -38.985 1.00 97.31 84 THR A O 1
ATOM 679 N N . GLU A 1 85 ? 16.473 -0.677 -37.416 1.00 97.06 85 GLU A N 1
ATOM 680 C CA . GLU A 1 85 ? 16.529 -1.840 -38.308 1.00 97.06 85 GLU A CA 1
ATOM 681 C C . GLU A 1 85 ? 15.521 -1.728 -39.453 1.00 97.06 85 GLU A C 1
ATOM 683 O O . GLU A 1 85 ? 15.866 -1.957 -40.610 1.00 97.06 85 GLU A O 1
ATOM 688 N N . LEU A 1 86 ? 14.291 -1.296 -39.159 1.00 96.62 86 LEU A N 1
ATOM 689 C CA . LEU A 1 86 ? 13.273 -1.061 -40.178 1.00 96.62 86 LEU A CA 1
ATOM 690 C C . LEU A 1 86 ? 13.690 0.043 -41.160 1.00 96.62 86 LEU A C 1
ATOM 692 O O . LEU A 1 86 ? 13.390 -0.053 -42.350 1.00 96.62 86 LEU A O 1
ATOM 696 N N . GLY A 1 87 ? 14.351 1.096 -40.674 1.00 96.88 87 GLY A N 1
ATOM 697 C CA . GLY A 1 87 ? 14.921 2.151 -41.509 1.00 96.88 87 GLY A CA 1
ATOM 698 C C . GLY A 1 87 ? 16.003 1.616 -42.445 1.00 96.88 87 GLY A C 1
ATOM 699 O O . GLY A 1 87 ? 15.931 1.855 -43.650 1.00 96.88 87 GLY A O 1
ATOM 700 N N . ASN A 1 88 ? 16.942 0.834 -41.909 1.00 96.38 88 ASN A N 1
ATOM 701 C CA . ASN A 1 88 ? 18.016 0.208 -42.682 1.00 96.38 88 ASN A CA 1
ATOM 702 C C . ASN A 1 88 ? 17.458 -0.739 -43.750 1.00 96.38 88 ASN A C 1
ATOM 704 O O . ASN A 1 88 ? 17.785 -0.595 -44.923 1.00 96.38 88 ASN A O 1
ATOM 708 N N . TRP A 1 89 ? 16.537 -1.630 -43.374 1.00 95.69 89 TRP A N 1
ATOM 709 C CA . TRP A 1 89 ? 15.899 -2.563 -44.305 1.00 95.69 89 TRP A CA 1
ATOM 710 C C . TRP A 1 89 ? 15.154 -1.846 -45.439 1.00 95.69 89 TRP A C 1
ATOM 712 O O . TRP A 1 89 ? 15.219 -2.257 -46.596 1.00 95.69 89 TRP A O 1
ATOM 722 N N . LYS A 1 90 ? 14.453 -0.745 -45.133 1.00 96.12 90 LYS A N 1
ATOM 723 C CA . LYS A 1 90 ? 13.792 0.068 -46.165 1.00 96.12 90 LYS A CA 1
ATOM 724 C C . LYS A 1 90 ? 14.800 0.695 -47.126 1.00 96.12 90 LYS A C 1
ATOM 726 O O . LYS A 1 90 ? 14.542 0.701 -48.322 1.00 96.12 90 LYS A O 1
ATOM 731 N N . ALA A 1 91 ? 15.922 1.205 -46.620 1.00 94.19 91 ALA A N 1
ATOM 732 C CA . ALA A 1 91 ? 16.969 1.782 -47.458 1.00 94.19 91 ALA A CA 1
ATOM 733 C C . ALA A 1 91 ? 17.635 0.726 -48.357 1.00 94.19 91 ALA A C 1
ATOM 735 O O . ALA A 1 91 ? 17.830 0.979 -49.541 1.00 94.19 91 ALA A O 1
ATOM 736 N N . GLU A 1 92 ? 17.923 -0.465 -47.824 1.00 92.62 92 GLU A N 1
ATOM 737 C CA . GLU A 1 92 ? 18.442 -1.599 -48.603 1.00 92.62 92 GLU A CA 1
ATOM 738 C C . GLU A 1 92 ? 17.475 -2.016 -49.712 1.00 92.62 92 GLU A C 1
ATOM 740 O O . GLU A 1 92 ? 17.895 -2.245 -50.842 1.00 92.62 92 GLU A O 1
ATOM 745 N N . ARG A 1 93 ? 16.172 -2.065 -49.412 1.00 94.56 93 ARG A N 1
ATOM 746 C CA . ARG A 1 93 ? 15.140 -2.415 -50.392 1.00 94.56 93 ARG A CA 1
ATOM 747 C C . ARG A 1 93 ? 15.039 -1.410 -51.543 1.00 94.56 93 ARG A C 1
ATOM 749 O O . ARG A 1 93 ? 14.758 -1.826 -52.655 1.00 94.56 93 ARG A O 1
ATOM 756 N N . GLU A 1 94 ? 15.202 -0.116 -51.286 1.00 88.19 94 GLU A N 1
ATOM 757 C CA . GLU A 1 94 ? 15.131 0.926 -52.329 1.00 88.19 94 GLU A CA 1
ATOM 758 C C . GLU A 1 94 ? 16.399 0.981 -53.205 1.00 88.19 94 GLU A C 1
ATOM 760 O O . GLU A 1 94 ? 16.371 1.554 -54.292 1.00 88.19 94 GLU A O 1
ATOM 765 N N . LEU A 1 95 ? 17.514 0.404 -52.742 1.00 82.25 95 LEU A N 1
ATOM 766 C CA . LEU A 1 95 ? 18.776 0.320 -53.488 1.00 82.25 95 LEU A CA 1
ATOM 767 C C . LEU A 1 95 ? 18.914 -0.960 -54.334 1.00 82.25 95 LEU A C 1
ATOM 769 O O . LEU A 1 95 ? 19.866 -1.052 -55.113 1.00 82.25 95 LEU A O 1
ATOM 773 N N . ALA A 1 96 ? 18.012 -1.930 -54.164 1.00 65.88 96 ALA A N 1
ATOM 774 C CA . ALA A 1 96 ? 17.996 -3.224 -54.852 1.00 65.88 96 ALA A CA 1
ATOM 775 C C . ALA A 1 96 ? 17.002 -3.240 -56.022 1.00 65.88 96 ALA A C 1
ATOM 777 O O . ALA A 1 96 ? 17.355 -3.831 -57.068 1.00 65.88 96 ALA A O 1
#

pLDDT: mean 85.72, std 16.57, range [38.06, 98.56]

Sequence (96 aa):
SGRQGKKRKKRKGKLMGDGLPRLLTGEAFYNRVVEFENAAAEEEVQRENQRKQKESQAEALGAWKVADKEWQQCNKACNETYKTELGNWKAERELA